Protein AF-A0A7S2URR4-F1 (afdb_monomer_lite)

Foldseek 3Di:
DPDDPPDDPVVVVVVVVVVCVVVVHQDPVQDDPPVNHDDPCSNVVPDDDPVVVVVVVVVVVVVVVVVVVVVVVVVVVVVVVVVVVVVVVCVVPVPPDDVVVVVVVVVVVVVVVVVVVVVVVVVVVVVVVVVVPPDPDPPDPVVVVVVVVVVVVVVVVVD

Organism: NCBI:txid420275

Secondary structure (DSSP, 8-state):
--------HHHHHHHHHHHHHHHT-S-TT----TTSS--HHHHTTPPPPHHHHHHHHHHHHHHHHHHHHHHHHHHHHHHHHHHHHHHHHHHH-TT---HHHHHHHHHHHHHHHHHHHHHHHHHHHHHHHHHTTS----SSHHHHHHHHHHHHHHHHTT-

pLDDT: mean 71.79, std 13.61, range [37.19, 92.44]

Sequence (159 aa):
LTDAIQMGETDDQTSIQGLIDKLGGPPPQITVGSRGYALYTDIFEVPMSTHRAENQLDYEIRMQRAAAGRAMAQERKKNLEKEQRDWEETMRNPMRENPEIAERREKFNRRIAADMEVEQKRRKERAKDLLGKLPDMPTNTQDAIDRAVKSARADMKRL

Radius of gyration: 46.89 Å; chains: 1; bounding box: 83×49×125 Å

Structure (mmCIF, N/CA/C/O backbone):
data_AF-A0A7S2URR4-F1
#
_entry.id   AF-A0A7S2URR4-F1
#
loop_
_atom_site.group_PDB
_atom_site.id
_atom_site.type_symbol
_atom_site.label_atom_id
_atom_site.label_alt_id
_atom_site.label_comp_id
_atom_site.label_asym_id
_atom_site.label_entity_id
_atom_site.label_seq_id
_atom_site.pdbx_PDB_ins_code
_atom_site.Cartn_x
_atom_site.Cartn_y
_atom_site.Cartn_z
_atom_site.occupancy
_atom_site.B_iso_or_equiv
_atom_site.auth_seq_id
_atom_site.auth_comp_id
_atom_site.auth_asym_id
_atom_site.auth_atom_id
_atom_site.pdbx_PDB_model_num
ATOM 1 N N . LEU A 1 1 ? -31.831 -34.693 38.398 1.00 38.66 1 LEU A N 1
ATOM 2 C CA . LEU A 1 1 ? -31.856 -34.557 36.928 1.00 38.66 1 LEU A CA 1
ATOM 3 C C . LEU A 1 1 ? -33.015 -33.632 36.604 1.00 38.66 1 LEU A C 1
ATOM 5 O O . LEU A 1 1 ? -34.148 -34.078 36.539 1.00 38.66 1 LEU A O 1
ATOM 9 N N . THR A 1 2 ? -32.745 -32.333 36.603 1.00 37.19 2 THR A N 1
ATOM 10 C CA . THR A 1 2 ? -33.682 -31.294 36.164 1.00 37.19 2 THR A CA 1
ATOM 11 C C . THR A 1 2 ? -33.200 -30.877 34.790 1.00 37.19 2 THR A C 1
ATOM 13 O O . THR A 1 2 ? -32.130 -30.279 34.677 1.00 37.19 2 THR A O 1
ATOM 16 N N . ASP A 1 3 ? -33.937 -31.301 33.771 1.00 37.56 3 ASP A N 1
ATOM 17 C CA . ASP A 1 3 ? -33.602 -31.083 32.371 1.00 37.56 3 ASP A CA 1
ATOM 18 C C . ASP A 1 3 ? -33.572 -29.582 32.074 1.00 37.56 3 ASP A C 1
ATOM 20 O O . ASP A 1 3 ? -34.561 -28.866 32.241 1.00 37.56 3 ASP A O 1
ATOM 24 N N . ALA A 1 4 ? -32.402 -29.095 31.664 1.00 38.75 4 ALA A N 1
ATOM 25 C CA . ALA A 1 4 ? -32.254 -27.761 31.114 1.00 38.75 4 ALA A CA 1
ATOM 26 C C . ALA A 1 4 ? -32.886 -27.764 29.717 1.00 38.75 4 ALA A C 1
ATOM 28 O O . ALA A 1 4 ? -32.316 -28.299 28.767 1.00 38.75 4 ALA A O 1
ATOM 29 N N . ILE A 1 5 ? -34.088 -27.200 29.605 1.00 45.50 5 ILE A N 1
ATOM 30 C CA . ILE A 1 5 ? -34.748 -26.973 28.320 1.00 45.50 5 ILE A CA 1
ATOM 31 C C . ILE A 1 5 ? -33.993 -25.835 27.630 1.00 45.50 5 ILE A C 1
ATOM 33 O O . ILE A 1 5 ? -34.105 -24.671 28.013 1.00 45.50 5 ILE A O 1
ATOM 37 N N . GLN A 1 6 ? -33.179 -26.185 26.637 1.00 46.00 6 GLN A N 1
ATOM 38 C CA . GLN A 1 6 ? -32.533 -25.228 25.748 1.00 46.00 6 GLN A CA 1
ATOM 39 C C . GLN A 1 6 ? -33.600 -24.665 24.799 1.00 46.00 6 GLN A C 1
ATOM 41 O O . GLN A 1 6 ? -33.882 -25.247 23.755 1.00 46.00 6 GLN A O 1
ATOM 46 N N . MET A 1 7 ? -34.237 -23.565 25.203 1.00 44.09 7 MET A N 1
ATOM 47 C CA . MET A 1 7 ? -35.133 -22.789 24.341 1.00 44.09 7 MET A CA 1
ATOM 48 C C . MET A 1 7 ? -34.292 -22.181 23.208 1.00 44.09 7 MET A C 1
ATOM 50 O O . MET A 1 7 ? -33.262 -21.555 23.463 1.00 44.09 7 MET A O 1
ATOM 54 N N . GLY A 1 8 ? -34.674 -22.438 21.955 1.00 41.16 8 GLY A N 1
ATOM 55 C CA . GLY A 1 8 ? -33.987 -21.897 20.782 1.00 41.16 8 GLY A CA 1
ATOM 56 C C . GLY A 1 8 ? -34.263 -20.401 20.632 1.00 41.16 8 GLY A C 1
ATOM 57 O O . GLY A 1 8 ? -35.394 -19.966 20.829 1.00 41.16 8 GLY A O 1
ATOM 58 N N . GLU A 1 9 ? -33.247 -19.622 20.242 1.00 53.34 9 GLU A N 1
ATOM 59 C CA . GLU A 1 9 ? -33.284 -18.149 20.084 1.00 53.34 9 GLU A CA 1
ATOM 60 C C . GLU A 1 9 ? -34.470 -17.610 19.250 1.00 53.34 9 GLU A C 1
ATOM 62 O O . GLU A 1 9 ? -34.795 -16.426 19.314 1.00 53.34 9 GLU A O 1
ATOM 67 N N . THR A 1 10 ? -35.135 -18.459 18.465 1.00 53.69 10 THR A N 1
ATOM 68 C CA . THR A 1 10 ? -36.281 -18.109 17.617 1.00 53.69 10 THR A CA 1
ATOM 69 C C . THR A 1 10 ? -37.611 -17.994 18.368 1.00 53.69 10 THR A C 1
ATOM 71 O O . THR A 1 10 ? -38.475 -17.222 17.946 1.00 53.69 10 THR A O 1
ATOM 74 N N . ASP A 1 11 ? -37.792 -18.708 19.484 1.00 49.59 11 ASP A N 1
ATOM 75 C CA . ASP A 1 11 ? -39.055 -18.684 20.242 1.00 49.59 11 ASP A CA 1
ATOM 76 C C . ASP A 1 11 ? -39.164 -17.431 21.132 1.00 49.59 11 ASP A C 1
ATOM 78 O O . ASP A 1 11 ? -40.255 -16.893 21.354 1.00 49.59 11 ASP A O 1
ATOM 82 N N . ASP A 1 12 ? -38.026 -16.876 21.553 1.00 55.94 12 ASP A N 1
ATOM 83 C CA . ASP A 1 12 ? -37.976 -15.645 22.343 1.00 55.94 12 ASP A CA 1
ATOM 84 C C . ASP A 1 12 ? -38.403 -14.418 21.522 1.00 55.94 12 ASP A C 1
ATOM 86 O O . ASP A 1 12 ? -39.159 -13.583 22.013 1.00 55.94 12 ASP A O 1
ATOM 90 N N . GLN A 1 13 ? -38.019 -14.313 20.244 1.00 53.44 13 GLN A N 1
ATOM 91 C CA . GLN A 1 13 ? -38.408 -13.158 19.419 1.00 53.44 13 GLN A CA 1
ATOM 92 C C . GLN A 1 13 ? -39.920 -13.072 19.186 1.00 53.44 13 GLN A C 1
ATOM 94 O O . GLN A 1 13 ? -40.490 -11.983 19.248 1.00 53.44 13 GLN A O 1
ATOM 99 N N . THR A 1 14 ? -40.585 -14.203 18.944 1.00 57.59 14 THR A N 1
ATOM 100 C CA . THR A 1 14 ? -42.034 -14.218 18.685 1.00 57.59 14 THR A CA 1
ATOM 101 C C . THR A 1 14 ? -42.844 -13.918 19.947 1.00 57.59 14 THR A C 1
ATOM 103 O O . THR A 1 14 ? -43.832 -13.181 19.889 1.00 57.59 14 THR A O 1
ATOM 106 N N . SER A 1 15 ? -42.398 -14.417 21.104 1.00 58.66 15 SER A N 1
ATOM 107 C CA . SER A 1 15 ? -43.031 -14.129 22.395 1.00 58.66 15 SER A CA 1
ATOM 108 C C . SER A 1 15 ? -42.853 -12.666 22.822 1.00 58.66 15 SER A C 1
ATOM 110 O O . SER A 1 15 ? -43.802 -12.050 23.316 1.00 58.66 15 SER A O 1
ATOM 112 N N . ILE A 1 16 ? -41.684 -12.075 22.551 1.00 60.25 16 ILE A N 1
ATOM 113 C CA . ILE A 1 16 ? -41.402 -10.656 22.796 1.00 60.25 16 ILE A CA 1
ATOM 114 C C . ILE A 1 16 ? -42.242 -9.775 21.867 1.00 60.25 16 ILE A C 1
ATOM 116 O O . ILE A 1 16 ? -42.839 -8.805 22.331 1.00 60.25 16 ILE A O 1
ATOM 120 N N . GLN A 1 17 ? -42.376 -10.138 20.589 1.00 60.34 17 GLN A N 1
ATOM 121 C CA . GLN A 1 17 ? -43.226 -9.404 19.651 1.00 60.34 17 GLN A CA 1
ATOM 122 C C . GLN A 1 17 ? -44.699 -9.403 20.100 1.00 60.34 17 GLN A C 1
ATOM 124 O O . GLN A 1 17 ? -45.337 -8.354 20.139 1.00 60.34 17 GLN A O 1
ATOM 129 N N . GLY A 1 18 ? -45.216 -10.553 20.549 1.00 64.75 18 GLY A N 1
ATOM 130 C CA . GLY A 1 18 ? -46.577 -10.652 21.087 1.00 64.75 18 GLY A CA 1
ATOM 131 C C . GLY A 1 18 ? -46.796 -9.888 22.403 1.00 64.75 18 GLY A C 1
ATOM 132 O O . GLY A 1 18 ? -47.924 -9.501 22.714 1.00 64.75 18 GLY A O 1
ATOM 133 N N . LEU A 1 19 ? -45.737 -9.65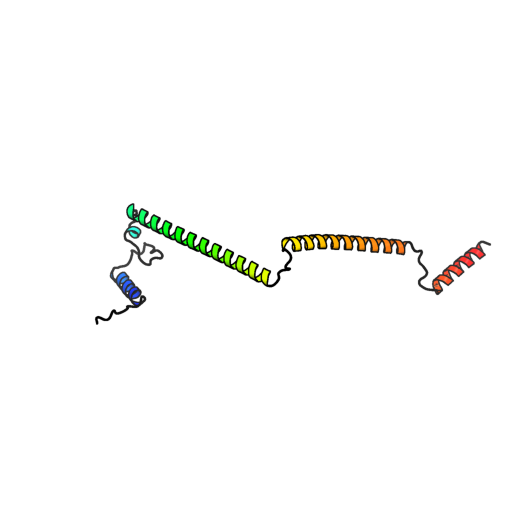1 23.185 1.00 59.94 19 LEU A N 1
ATOM 134 C CA . LEU A 1 19 ? -45.765 -8.790 24.373 1.00 59.94 19 LEU A CA 1
ATOM 135 C C . LEU A 1 19 ? -45.782 -7.303 24.001 1.00 59.94 19 LEU A C 1
ATOM 137 O O . LEU A 1 19 ? -46.512 -6.537 24.630 1.00 59.94 19 LEU A O 1
ATOM 141 N N . ILE A 1 20 ? -45.034 -6.906 22.969 1.00 60.03 20 ILE A N 1
ATOM 142 C CA . ILE A 1 20 ? -45.005 -5.535 22.441 1.00 60.03 20 ILE A CA 1
ATOM 143 C C . ILE A 1 20 ? -46.397 -5.121 21.942 1.00 60.03 20 ILE A C 1
ATOM 145 O O . ILE A 1 20 ? -46.867 -4.035 22.289 1.00 60.03 20 ILE A O 1
ATOM 149 N N . ASP A 1 21 ? -47.091 -6.008 21.226 1.00 60.94 21 ASP A N 1
ATOM 150 C CA . ASP A 1 21 ? -48.448 -5.751 20.725 1.00 60.94 21 ASP A CA 1
ATOM 151 C C . ASP A 1 21 ? -49.483 -5.635 21.860 1.00 60.94 21 ASP A C 1
ATOM 153 O O . ASP A 1 21 ? -50.397 -4.813 21.796 1.00 60.94 21 ASP A O 1
ATOM 157 N N . LYS A 1 22 ? -49.330 -6.414 22.942 1.00 64.50 22 LYS A N 1
ATOM 158 C CA . LYS A 1 22 ? -50.220 -6.363 24.120 1.00 64.50 22 LYS A CA 1
ATOM 159 C C . LYS A 1 22 ? -49.981 -5.149 25.017 1.00 64.50 22 LYS A C 1
ATOM 161 O O . LYS A 1 22 ? -50.919 -4.679 25.655 1.00 64.50 22 LYS A O 1
ATOM 166 N N . LEU A 1 23 ? -48.740 -4.670 25.097 1.00 65.19 23 LEU A N 1
ATOM 167 C CA . LEU A 1 23 ? -48.345 -3.514 25.911 1.00 65.19 23 LEU A CA 1
ATOM 168 C C . LEU A 1 23 ? -48.459 -2.181 25.156 1.00 65.19 23 LEU A C 1
ATOM 170 O O . LEU A 1 23 ? -48.242 -1.129 25.751 1.00 65.19 23 LEU A O 1
ATOM 174 N N . GLY A 1 24 ? -48.850 -2.217 23.878 1.00 60.66 24 GLY A N 1
ATOM 175 C CA . GLY A 1 24 ? -49.173 -1.028 23.093 1.00 60.66 24 GLY A CA 1
ATOM 176 C C . GLY A 1 24 ? -47.986 -0.366 22.398 1.00 60.66 24 GLY A C 1
ATOM 177 O O . GLY A 1 24 ? -48.130 0.782 21.993 1.00 60.66 24 GLY A O 1
ATOM 178 N N . GLY A 1 25 ? -46.862 -1.075 22.231 1.00 61.84 25 GLY A N 1
ATOM 179 C CA . GLY A 1 25 ? -45.702 -0.638 21.447 1.00 61.84 25 GLY A CA 1
ATOM 180 C C . GLY A 1 25 ? -45.116 0.740 21.803 1.00 61.84 25 GLY A C 1
ATOM 181 O O . GLY A 1 25 ? -45.601 1.459 22.675 1.00 61.84 25 GLY A O 1
ATOM 182 N N . PRO A 1 26 ? -44.016 1.146 21.154 1.00 60.12 26 PRO A N 1
ATOM 183 C CA . PRO A 1 26 ? -43.604 2.542 21.182 1.00 60.12 26 PRO A CA 1
ATOM 184 C C . PRO A 1 26 ? -44.633 3.403 20.417 1.00 60.12 26 PRO A C 1
ATOM 186 O O . PRO A 1 26 ? -45.156 2.955 19.394 1.00 60.12 26 PRO A O 1
ATOM 189 N N . PRO A 1 27 ? -44.923 4.638 20.874 1.00 63.97 27 PRO A N 1
ATOM 190 C CA . PRO A 1 27 ? -45.773 5.581 20.153 1.00 63.97 27 PRO A CA 1
ATOM 191 C C . PRO A 1 27 ? -45.404 5.671 18.660 1.00 63.97 27 PRO A C 1
ATOM 193 O O . PRO A 1 27 ? -44.215 5.707 18.338 1.00 63.97 27 PRO A O 1
ATOM 196 N N . PRO A 1 28 ? -46.382 5.782 17.738 1.00 64.50 28 PRO A N 1
ATOM 197 C CA . PRO A 1 28 ? -46.164 5.684 16.285 1.00 64.50 28 PRO A CA 1
ATOM 198 C C . PRO A 1 28 ? -45.241 6.762 15.686 1.00 64.50 28 PRO A C 1
ATOM 200 O O . PRO A 1 28 ? -44.910 6.710 14.507 1.00 64.50 28 PRO A O 1
ATOM 203 N N . GLN A 1 29 ? -44.831 7.748 16.483 1.00 66.00 29 GLN A N 1
ATOM 204 C CA . GLN A 1 29 ? -43.947 8.849 16.095 1.00 66.00 29 GLN A CA 1
ATOM 205 C C . GLN A 1 29 ? -42.466 8.558 16.393 1.00 66.00 29 GLN A C 1
ATOM 207 O O . GLN A 1 29 ? -41.611 9.377 16.069 1.00 66.00 29 GLN A O 1
ATOM 212 N N . ILE A 1 30 ? -42.149 7.413 17.007 1.00 63.16 30 ILE A N 1
ATOM 213 C CA . ILE A 1 30 ? -40.805 7.100 17.497 1.00 63.16 30 ILE A CA 1
ATOM 214 C C . ILE A 1 30 ? -40.167 6.064 16.585 1.00 63.16 30 ILE A C 1
ATOM 216 O O . ILE A 1 30 ? -40.558 4.898 16.551 1.00 63.16 30 ILE A O 1
ATOM 220 N N . THR A 1 31 ? -39.153 6.496 15.842 1.00 62.69 31 THR A N 1
ATOM 221 C CA . THR A 1 31 ? -38.333 5.608 15.022 1.00 62.69 31 THR A CA 1
ATOM 222 C C . THR A 1 31 ? -37.503 4.697 15.913 1.00 62.69 31 THR A C 1
ATOM 224 O O . THR A 1 31 ? -36.534 5.124 16.541 1.00 62.69 31 THR A O 1
ATOM 227 N N . VAL A 1 32 ? -37.878 3.422 15.950 1.00 62.31 32 VAL A N 1
ATOM 228 C CA . VAL A 1 32 ? -37.099 2.380 16.611 1.00 62.31 32 VAL A CA 1
ATOM 229 C C . VAL A 1 32 ? -35.813 2.159 15.811 1.00 62.31 32 VAL A C 1
ATOM 231 O O . VAL A 1 32 ? -35.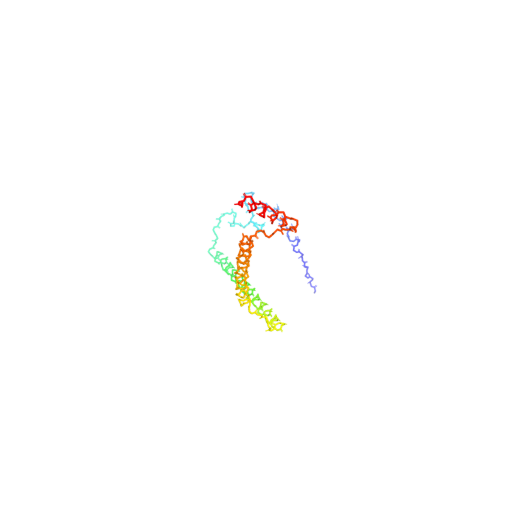857 1.862 14.618 1.00 62.31 32 VAL A O 1
ATOM 234 N N . GLY A 1 33 ? -34.658 2.344 16.454 1.00 65.62 33 GLY A N 1
ATOM 235 C CA . GLY A 1 33 ? -33.355 2.094 15.832 1.00 65.62 33 GLY A CA 1
ATOM 236 C C . GLY A 1 33 ? -33.112 0.608 15.536 1.00 65.62 33 GLY A C 1
ATOM 237 O O . GLY A 1 33 ? -33.949 -0.252 15.804 1.00 65.62 33 GLY A O 1
ATOM 238 N N . SER A 1 34 ? -31.909 0.269 15.064 1.00 65.88 34 SER A N 1
ATOM 239 C CA . SER A 1 34 ? -31.505 -1.104 14.687 1.00 65.88 34 SER A CA 1
ATOM 240 C C . SER A 1 34 ? -31.620 -2.167 15.793 1.00 65.88 34 SER A C 1
ATOM 242 O O . SER A 1 34 ? -31.435 -3.350 15.527 1.00 65.88 34 SER A O 1
ATOM 244 N N . ARG A 1 35 ? -31.917 -1.759 17.032 1.00 65.19 35 ARG A N 1
ATOM 245 C CA . ARG A 1 35 ? -32.097 -2.626 18.203 1.00 65.19 35 ARG A CA 1
ATOM 246 C C . ARG A 1 35 ? -33.482 -3.281 18.278 1.00 65.19 35 ARG A C 1
ATOM 248 O O . ARG A 1 35 ? -33.637 -4.228 19.035 1.00 65.19 35 ARG A O 1
ATOM 255 N N . GLY A 1 36 ? -34.481 -2.794 17.534 1.00 63.94 36 GLY A N 1
ATOM 256 C CA . GLY A 1 36 ? -35.835 -3.375 17.514 1.00 63.94 36 GLY A CA 1
ATOM 257 C C . GLY A 1 36 ? -36.726 -3.025 18.718 1.00 63.94 36 GLY A C 1
ATOM 258 O O . GLY A 1 36 ? -37.901 -3.372 18.722 1.00 63.94 36 GLY A O 1
ATOM 259 N N . TYR A 1 37 ? -36.212 -2.281 19.701 1.00 62.62 37 TYR A N 1
ATOM 260 C CA . TYR A 1 37 ? -36.981 -1.691 20.802 1.00 62.62 37 TYR A CA 1
ATOM 261 C C . TYR A 1 37 ? -36.481 -0.271 21.104 1.00 62.62 37 TYR A C 1
ATOM 263 O O . TYR A 1 37 ? -35.302 0.034 20.908 1.00 62.62 37 TYR A O 1
ATOM 271 N N . ALA A 1 38 ? -37.382 0.604 21.561 1.00 59.38 38 ALA A N 1
ATOM 272 C CA . ALA A 1 38 ? -37.055 1.969 21.976 1.00 59.38 38 ALA A CA 1
ATOM 273 C C . ALA A 1 38 ? -36.885 2.024 23.500 1.00 59.38 38 ALA A C 1
ATOM 275 O O . ALA A 1 38 ? -37.730 1.517 24.240 1.00 59.38 38 ALA A O 1
ATOM 276 N N . LEU A 1 39 ? -35.796 2.625 23.985 1.00 63.66 39 LEU A N 1
ATOM 277 C CA . LEU A 1 39 ? -35.623 2.859 25.418 1.00 63.66 39 LEU A CA 1
ATOM 278 C C . LEU A 1 39 ? -36.436 4.084 25.846 1.00 63.66 39 LEU A C 1
ATOM 280 O O . LEU A 1 39 ? -36.613 5.023 25.079 1.00 63.66 39 LEU A O 1
ATOM 284 N N . TYR A 1 40 ? -36.862 4.124 27.111 1.00 60.84 40 TYR A N 1
ATOM 285 C CA . TYR A 1 40 ? -37.569 5.276 27.691 1.00 60.84 40 TYR A CA 1
ATOM 286 C C . TYR A 1 40 ? -36.813 6.605 27.488 1.00 60.84 40 TYR A C 1
ATOM 288 O O . TYR A 1 40 ? -37.416 7.651 27.281 1.00 60.84 40 TYR A O 1
ATOM 296 N N . THR A 1 41 ? -35.480 6.563 27.485 1.00 62.66 41 THR A N 1
ATOM 297 C CA . THR A 1 41 ? -34.622 7.723 27.201 1.00 62.66 41 THR A CA 1
ATOM 298 C C . THR A 1 41 ? -34.722 8.207 25.759 1.00 62.66 41 THR A C 1
ATOM 300 O O . THR A 1 41 ? -34.668 9.408 25.529 1.00 62.66 41 THR A O 1
ATOM 303 N N . ASP A 1 42 ? -34.899 7.286 24.811 1.00 59.50 42 ASP A N 1
ATOM 304 C CA . ASP A 1 42 ? -35.020 7.584 23.380 1.00 59.50 42 ASP A CA 1
ATOM 305 C C . ASP A 1 42 ? -36.416 8.141 23.060 1.00 59.50 42 ASP A C 1
A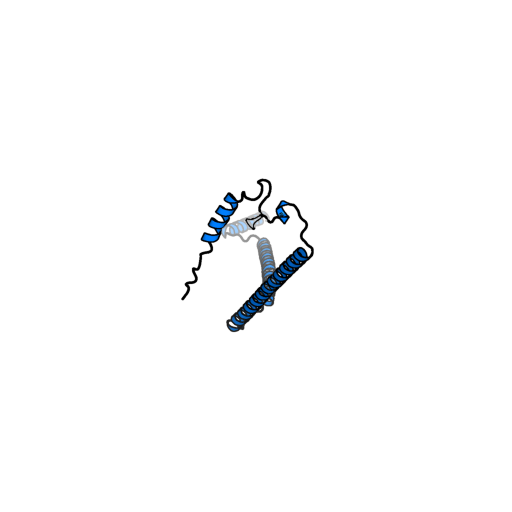TOM 307 O O . ASP A 1 42 ? -36.585 8.914 22.126 1.00 59.50 42 ASP A O 1
ATOM 311 N N . ILE A 1 43 ? -37.414 7.758 23.866 1.00 58.97 43 ILE A N 1
ATOM 312 C CA . ILE A 1 43 ? -38.809 8.191 23.738 1.00 58.97 43 ILE A CA 1
ATOM 313 C C . ILE A 1 43 ? -39.015 9.624 24.242 1.00 58.97 43 ILE A C 1
ATOM 315 O O . ILE A 1 43 ? -39.817 10.366 23.682 1.00 58.97 43 ILE A O 1
ATOM 319 N N . PHE A 1 44 ? -38.307 10.006 25.304 1.00 59.88 44 PHE A N 1
ATOM 320 C CA . PHE A 1 44 ? -38.508 11.281 25.999 1.00 59.88 44 PHE A CA 1
ATOM 321 C C . PHE A 1 44 ? -37.318 12.244 25.880 1.00 59.88 44 PHE A C 1
ATOM 323 O O . PHE A 1 44 ? -37.248 13.199 26.650 1.00 59.88 44 PHE A O 1
ATOM 330 N N . GLU A 1 45 ? -36.375 11.983 24.965 1.00 58.69 45 GLU A N 1
ATOM 331 C CA . GLU A 1 45 ? -35.137 12.767 24.778 1.00 58.69 45 GLU A CA 1
ATOM 332 C C . GLU A 1 45 ? -34.416 13.080 26.102 1.00 58.69 45 GLU A C 1
ATOM 334 O O . GLU A 1 45 ? -33.851 14.156 26.309 1.00 58.69 45 GLU A O 1
ATOM 339 N N . VAL A 1 46 ? -34.446 12.135 27.046 1.00 62.12 46 VAL A N 1
ATOM 340 C CA . VAL A 1 46 ? -33.816 12.340 28.351 1.00 62.12 46 VAL A CA 1
ATOM 341 C C . VAL A 1 46 ? -32.305 12.233 28.149 1.00 62.12 46 VAL A C 1
ATOM 343 O O . VAL A 1 46 ? -31.839 11.182 27.693 1.00 62.12 46 VAL A O 1
ATOM 346 N N . PRO A 1 47 ? -31.517 13.272 28.489 1.00 60.53 47 PRO A N 1
ATOM 347 C CA . PRO A 1 47 ? -30.074 13.230 28.312 1.00 60.53 47 PRO A CA 1
ATOM 348 C C . PRO A 1 47 ? -29.497 12.041 29.079 1.00 60.53 47 PRO A C 1
ATOM 350 O O . PRO A 1 47 ? -29.862 11.782 30.230 1.00 60.53 47 PRO A O 1
ATOM 353 N N . MET A 1 48 ? -28.603 11.292 28.427 1.00 66.31 48 MET A N 1
ATOM 354 C CA . MET A 1 48 ? -27.933 10.167 29.072 1.00 66.31 48 MET A CA 1
ATOM 355 C C . MET A 1 48 ? -27.242 10.639 30.352 1.00 66.31 48 MET A C 1
ATOM 357 O O . MET A 1 48 ? -26.582 11.679 30.365 1.00 66.31 48 MET A O 1
ATOM 361 N N . SER A 1 49 ? -27.373 9.862 31.430 1.00 75.88 49 SER A N 1
ATOM 362 C CA . SER A 1 49 ? -26.614 10.137 32.647 1.00 75.88 49 SER A CA 1
ATOM 363 C C . SER A 1 49 ? -25.117 10.084 32.344 1.00 75.88 49 SER A C 1
ATOM 365 O O . SER A 1 49 ? -24.668 9.272 31.529 1.00 75.88 49 SER A O 1
ATOM 367 N N . THR A 1 50 ? -24.337 10.928 33.021 1.00 73.62 50 THR A N 1
ATOM 368 C CA . THR A 1 50 ? -22.878 11.017 32.842 1.00 73.62 50 THR A CA 1
ATOM 369 C C . THR A 1 50 ? -22.214 9.644 32.932 1.00 73.62 50 THR A C 1
A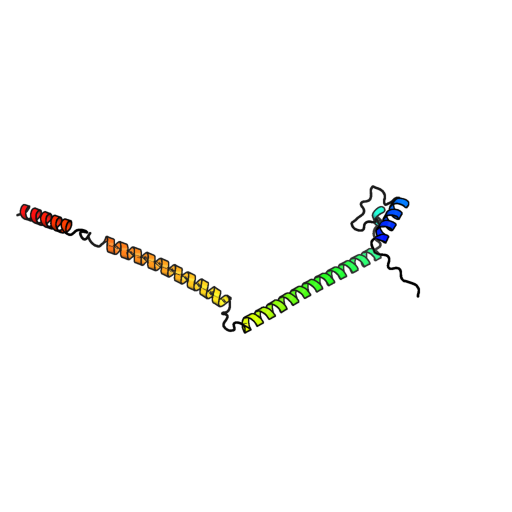TOM 371 O O . THR A 1 50 ? -21.451 9.266 32.051 1.00 73.62 50 THR A O 1
ATOM 374 N N . HIS A 1 51 ? -22.623 8.836 33.910 1.00 73.88 51 HIS A N 1
ATOM 375 C CA . HIS A 1 51 ? -22.102 7.486 34.101 1.00 73.88 51 HIS A CA 1
ATOM 376 C C . HIS A 1 51 ? -22.423 6.525 32.940 1.00 73.88 51 HIS A C 1
ATOM 378 O O . HIS A 1 51 ? -21.614 5.672 32.581 1.00 73.88 51 HIS A O 1
ATOM 384 N N . ARG A 1 52 ? -23.604 6.639 32.315 1.00 70.12 52 ARG A N 1
ATOM 385 C CA . ARG A 1 52 ? -23.948 5.813 31.145 1.00 70.12 52 ARG A CA 1
ATOM 386 C C . ARG A 1 52 ? -23.147 6.247 29.913 1.00 70.12 52 ARG A C 1
ATOM 388 O O . ARG A 1 52 ? -22.706 5.381 29.161 1.00 70.12 52 ARG A O 1
ATOM 395 N N . ALA A 1 53 ? -22.932 7.550 29.737 1.00 71.88 53 ALA A N 1
ATOM 396 C CA . ALA A 1 53 ? -22.108 8.085 28.655 1.00 71.88 53 ALA A CA 1
ATOM 397 C C . ALA A 1 53 ? -20.638 7.643 28.782 1.00 71.88 53 ALA A C 1
ATOM 399 O O . ALA A 1 53 ? -20.053 7.196 27.798 1.00 71.88 53 ALA A O 1
ATOM 400 N N . GLU A 1 54 ? -20.075 7.676 29.994 1.00 74.62 54 GLU A N 1
ATOM 401 C CA . GLU A 1 54 ? -18.730 7.155 30.289 1.00 74.62 54 GLU A CA 1
ATOM 402 C C . GLU A 1 54 ? -18.611 5.665 29.948 1.00 74.62 54 GLU A C 1
ATOM 404 O O . GLU A 1 54 ? -17.699 5.262 29.230 1.00 74.62 54 GLU A O 1
ATOM 409 N N . ASN A 1 55 ? -19.578 4.851 30.382 1.00 76.06 55 ASN A N 1
ATOM 410 C CA . ASN A 1 55 ? -19.579 3.415 30.098 1.00 76.06 55 ASN A CA 1
ATOM 411 C C . ASN A 1 55 ? -19.663 3.106 28.592 1.00 76.06 55 ASN A C 1
ATOM 413 O O . ASN A 1 55 ? -19.032 2.158 28.117 1.00 76.06 55 ASN A O 1
ATOM 417 N N . GLN A 1 56 ? -20.434 3.888 27.829 1.00 79.00 56 GLN A N 1
ATOM 418 C CA . GLN A 1 56 ? -20.517 3.721 26.378 1.00 79.00 56 GLN A CA 1
ATOM 419 C C . GLN A 1 56 ? -19.204 4.119 25.691 1.00 79.00 56 GLN A C 1
ATOM 421 O O . GLN A 1 56 ? -18.718 3.378 24.836 1.00 79.00 56 GLN A O 1
ATOM 426 N N . LEU A 1 57 ? -18.598 5.233 26.104 1.00 77.81 57 LEU A N 1
ATOM 427 C CA . LEU A 1 57 ? -17.306 5.684 25.589 1.00 77.81 57 LEU A CA 1
ATOM 428 C C . LEU A 1 57 ? -16.200 4.653 25.869 1.00 77.81 57 LEU A C 1
ATOM 430 O O . LEU A 1 57 ? -15.431 4.303 24.974 1.00 77.81 57 LEU A O 1
ATOM 434 N N . ASP A 1 58 ? -16.164 4.085 27.074 1.00 84.56 58 ASP A N 1
ATOM 435 C CA . ASP A 1 58 ? -15.226 3.020 27.438 1.00 84.56 58 ASP A CA 1
ATOM 436 C C . ASP A 1 58 ? -15.410 1.762 26.584 1.00 84.56 58 ASP A C 1
ATOM 438 O O . ASP A 1 58 ? -14.430 1.137 26.156 1.00 84.56 58 ASP A O 1
ATOM 442 N N . TYR A 1 59 ? -16.660 1.380 26.315 1.00 83.38 59 TYR A N 1
ATOM 443 C CA . TYR A 1 59 ? -16.966 0.257 25.436 1.00 83.38 59 TYR A CA 1
ATOM 444 C C . TYR A 1 59 ? -16.476 0.514 24.005 1.00 83.38 59 TYR A C 1
ATOM 446 O O . TYR A 1 59 ? -15.804 -0.339 23.417 1.00 83.38 59 TYR A O 1
ATOM 454 N N . GLU A 1 60 ? -16.741 1.702 23.462 1.00 80.38 60 GLU A N 1
ATOM 455 C CA . GLU A 1 60 ? -16.296 2.104 22.126 1.00 80.38 60 GLU A CA 1
ATOM 456 C C . GLU A 1 60 ? -14.764 2.102 22.019 1.00 80.38 60 GLU A C 1
ATOM 458 O O . GLU A 1 60 ? -14.211 1.531 21.073 1.00 80.38 60 GLU A O 1
ATOM 463 N N . ILE A 1 61 ? -14.059 2.623 23.028 1.00 86.75 61 ILE A N 1
ATOM 464 C CA . ILE A 1 61 ? -12.591 2.596 23.094 1.00 86.75 61 ILE A CA 1
ATOM 465 C C . ILE A 1 61 ? -12.067 1.155 23.100 1.00 86.75 61 ILE A C 1
ATOM 467 O O . ILE A 1 61 ? -11.114 0.835 22.380 1.00 86.75 61 ILE A O 1
ATOM 471 N N . ARG A 1 62 ? -12.670 0.253 23.886 1.00 88.06 62 ARG A N 1
ATOM 472 C CA . ARG A 1 62 ? -12.272 -1.168 23.910 1.00 88.06 62 ARG A CA 1
ATOM 473 C C . ARG A 1 62 ? -12.469 -1.824 22.546 1.00 88.06 62 ARG A C 1
ATOM 475 O O . ARG A 1 62 ? -11.575 -2.537 22.084 1.00 88.06 62 ARG A O 1
ATOM 482 N N . MET A 1 63 ? -13.592 -1.555 21.885 1.00 88.62 63 MET A N 1
ATOM 483 C CA . MET A 1 63 ? -13.885 -2.095 20.556 1.00 88.62 63 MET A CA 1
ATOM 484 C C . MET A 1 63 ? -12.909 -1.579 19.495 1.00 88.62 63 MET A C 1
ATOM 486 O O . MET A 1 63 ? -12.406 -2.374 18.698 1.00 88.62 63 MET A O 1
ATOM 490 N N . GLN A 1 64 ? -12.568 -0.287 19.523 1.00 85.81 64 GLN A N 1
ATOM 491 C CA . GLN A 1 64 ? -11.567 0.298 18.627 1.00 85.81 64 GLN A CA 1
ATOM 492 C C . GLN A 1 64 ? -10.176 -0.307 18.848 1.00 85.81 64 GLN A C 1
ATOM 494 O O . GLN A 1 64 ? -9.515 -0.701 17.886 1.00 85.81 64 GLN A O 1
ATOM 499 N N . ARG A 1 65 ? -9.744 -0.467 20.107 1.00 87.06 65 ARG A N 1
ATOM 500 C CA . ARG A 1 65 ? -8.464 -1.119 20.438 1.00 87.06 65 ARG A CA 1
ATOM 501 C C . ARG A 1 65 ? -8.422 -2.569 19.961 1.00 87.06 65 ARG A C 1
ATOM 503 O O . ARG A 1 65 ? -7.424 -2.991 19.380 1.00 87.06 65 ARG A O 1
ATOM 510 N N . ALA A 1 66 ? -9.504 -3.323 20.155 1.00 88.94 66 ALA A N 1
ATOM 511 C CA . ALA A 1 66 ? -9.607 -4.695 19.666 1.00 88.94 66 ALA A CA 1
ATOM 512 C C . ALA A 1 66 ? -9.558 -4.763 18.129 1.00 88.94 66 ALA A C 1
ATOM 514 O O . ALA A 1 66 ? -8.889 -5.633 17.570 1.00 88.94 66 ALA A O 1
ATOM 515 N N . ALA A 1 67 ? -10.224 -3.837 17.432 1.00 88.50 67 ALA A N 1
ATOM 516 C CA . ALA A 1 67 ? -10.173 -3.744 15.975 1.00 88.50 67 ALA A CA 1
ATOM 517 C C . ALA A 1 67 ? -8.760 -3.416 15.465 1.00 88.50 67 ALA A C 1
ATOM 519 O O . ALA A 1 67 ? -8.268 -4.105 14.571 1.00 88.50 67 ALA A O 1
ATOM 520 N N . ALA A 1 68 ? -8.075 -2.448 16.079 1.00 85.56 68 ALA A N 1
ATOM 521 C CA . ALA A 1 68 ? -6.688 -2.111 15.756 1.00 85.56 68 ALA A CA 1
ATOM 522 C C . ALA A 1 68 ? -5.735 -3.292 16.014 1.00 85.56 68 ALA A C 1
ATOM 524 O O . ALA A 1 68 ? -4.888 -3.604 15.180 1.00 85.56 68 ALA A O 1
ATOM 525 N N . GLY A 1 69 ? -5.914 -4.007 17.130 1.00 88.69 69 GLY A N 1
ATOM 526 C CA . GLY A 1 69 ? -5.164 -5.228 17.436 1.00 88.69 69 GLY A CA 1
ATOM 527 C C . GLY A 1 69 ? -5.345 -6.318 16.376 1.00 88.69 69 GLY A C 1
ATOM 528 O O . GLY A 1 69 ? -4.365 -6.915 15.930 1.00 88.69 69 GLY A O 1
ATOM 529 N N . ARG A 1 70 ? -6.583 -6.537 15.913 1.00 89.44 70 ARG A N 1
ATOM 530 C CA . ARG A 1 70 ? -6.877 -7.476 14.817 1.00 89.44 70 ARG A CA 1
ATOM 531 C C . ARG A 1 70 ? -6.233 -7.046 13.499 1.00 89.44 70 ARG A C 1
ATOM 533 O O . ARG A 1 70 ? -5.673 -7.897 12.813 1.00 89.44 70 ARG A O 1
ATOM 540 N N . ALA A 1 71 ? -6.267 -5.756 13.166 1.00 87.38 71 ALA A N 1
ATOM 541 C CA . ALA A 1 71 ? -5.623 -5.229 11.964 1.00 87.38 71 ALA A CA 1
ATOM 542 C C . ALA A 1 71 ? -4.100 -5.447 12.000 1.00 87.38 71 ALA A C 1
ATOM 544 O O . ALA A 1 71 ? -3.540 -6.033 11.076 1.00 87.38 71 ALA A O 1
ATOM 545 N N . MET A 1 72 ? -3.447 -5.103 13.114 1.00 88.81 72 MET A N 1
ATOM 546 C CA . MET A 1 72 ? -2.008 -5.331 13.291 1.00 88.81 72 MET A CA 1
ATOM 547 C C . MET A 1 72 ? -1.635 -6.818 13.229 1.00 88.81 72 MET A C 1
ATOM 549 O O . MET A 1 72 ? -0.614 -7.180 12.648 1.00 88.81 72 MET A O 1
ATOM 553 N N . ALA A 1 73 ? -2.453 -7.706 13.802 1.00 89.81 73 ALA A N 1
ATOM 554 C CA . ALA A 1 73 ? -2.224 -9.148 13.716 1.00 89.81 73 ALA A CA 1
ATOM 555 C C . ALA A 1 73 ? -2.341 -9.667 12.272 1.00 89.81 73 ALA A C 1
ATOM 557 O O . ALA A 1 73 ? -1.536 -10.498 11.852 1.00 89.81 73 ALA A O 1
ATOM 558 N N . GLN A 1 74 ? -3.301 -9.155 11.494 1.00 90.75 74 GLN A N 1
ATOM 559 C CA . GLN A 1 74 ? -3.430 -9.488 10.075 1.00 90.75 74 GLN A CA 1
ATOM 560 C C . GLN A 1 74 ? -2.237 -8.993 9.255 1.00 90.75 74 GLN A C 1
ATOM 562 O O . GLN A 1 74 ? -1.747 -9.733 8.407 1.00 90.75 74 GLN A O 1
ATOM 567 N N . GLU A 1 75 ? -1.741 -7.783 9.511 1.00 84.38 75 GLU A N 1
ATOM 568 C CA . GLU A 1 75 ? -0.538 -7.269 8.847 1.00 84.38 75 GLU A CA 1
ATOM 569 C C . GLU A 1 75 ? 0.697 -8.103 9.185 1.00 84.38 75 GLU A C 1
ATOM 571 O O . GLU A 1 75 ? 1.426 -8.513 8.283 1.00 84.38 75 GLU A O 1
ATOM 576 N N . ARG A 1 76 ? 0.894 -8.449 10.464 1.00 88.12 76 ARG A N 1
ATOM 577 C CA . ARG A 1 76 ? 1.980 -9.352 10.876 1.00 88.12 76 ARG A CA 1
ATOM 578 C C . ARG A 1 76 ? 1.880 -10.705 10.183 1.00 88.12 76 ARG A C 1
ATOM 580 O O . ARG A 1 76 ? 2.888 -11.204 9.695 1.00 88.12 76 ARG A O 1
ATOM 587 N N . LYS A 1 77 ? 0.676 -11.276 10.096 1.00 92.00 77 LYS A N 1
ATOM 588 C CA . LYS A 1 77 ? 0.450 -12.546 9.400 1.00 92.00 77 LYS A CA 1
ATOM 589 C C . LYS A 1 77 ? 0.793 -12.440 7.913 1.00 92.00 77 LYS A C 1
ATOM 591 O O . LYS A 1 77 ? 1.500 -13.297 7.403 1.00 92.00 77 LYS A O 1
ATOM 596 N N . LYS A 1 78 ? 0.354 -11.375 7.234 1.00 92.44 78 LYS A N 1
ATOM 597 C CA . LYS A 1 78 ? 0.689 -11.128 5.822 1.00 92.44 78 LYS A CA 1
ATOM 598 C C . LYS A 1 78 ? 2.193 -10.978 5.607 1.00 92.44 78 LYS A C 1
ATOM 600 O O . LYS A 1 78 ? 2.711 -11.509 4.632 1.00 92.44 78 LYS A O 1
ATOM 605 N N . ASN A 1 79 ? 2.885 -10.285 6.509 1.00 90.69 79 ASN A N 1
ATOM 606 C CA . ASN A 1 79 ? 4.334 -10.117 6.423 1.00 90.69 79 ASN A CA 1
ATOM 607 C C . ASN A 1 79 ? 5.065 -11.451 6.605 1.00 90.69 79 ASN A C 1
ATOM 609 O O . ASN A 1 79 ? 5.940 -11.757 5.806 1.00 90.69 79 ASN A O 1
ATOM 613 N N . LEU A 1 80 ? 4.653 -12.269 7.580 1.00 90.00 80 LEU A N 1
ATOM 614 C CA . LEU A 1 80 ? 5.207 -13.610 7.792 1.00 90.00 80 LEU A CA 1
ATOM 615 C C . LEU A 1 80 ? 4.932 -14.544 6.606 1.00 90.00 80 LEU A C 1
ATOM 617 O O . LEU A 1 80 ? 5.834 -15.236 6.152 1.00 90.00 80 LEU A O 1
ATOM 621 N N . GLU A 1 81 ? 3.709 -14.542 6.066 1.00 90.12 81 GLU A N 1
ATOM 622 C CA . GLU A 1 81 ? 3.364 -15.332 4.876 1.00 90.12 81 GLU A CA 1
ATOM 623 C C . GLU A 1 81 ? 4.174 -14.891 3.649 1.00 90.12 81 GLU A C 1
ATOM 625 O O . GLU A 1 81 ? 4.578 -15.727 2.841 1.00 90.12 81 GLU A O 1
ATOM 630 N N . LYS A 1 82 ? 4.420 -13.584 3.500 1.00 90.94 82 LYS A N 1
ATOM 631 C CA . LYS A 1 82 ? 5.255 -13.048 2.423 1.00 90.94 82 LYS A CA 1
ATOM 632 C C . LYS A 1 82 ? 6.711 -13.476 2.590 1.00 90.94 82 LYS A C 1
ATOM 634 O O . LYS A 1 82 ? 7.284 -13.990 1.642 1.00 90.94 82 LYS A O 1
ATOM 639 N N . GLU A 1 83 ? 7.279 -13.314 3.780 1.00 84.69 83 GLU A N 1
ATOM 640 C CA . GLU A 1 83 ? 8.658 -13.709 4.075 1.00 84.69 83 GLU A CA 1
ATOM 641 C C . GLU A 1 83 ? 8.865 -15.215 3.878 1.00 84.69 83 GLU A C 1
ATOM 643 O O . GLU A 1 83 ? 9.851 -15.633 3.274 1.00 84.69 83 GLU A O 1
ATOM 648 N N . GLN A 1 84 ? 7.898 -16.033 4.302 1.00 90.19 84 GLN A N 1
ATOM 649 C CA . GLN A 1 84 ? 7.932 -17.471 4.070 1.00 90.19 84 GLN A CA 1
ATOM 650 C C . GLN A 1 84 ? 7.895 -17.806 2.576 1.00 90.19 84 GLN A C 1
ATOM 652 O O . GLN A 1 84 ? 8.688 -18.631 2.128 1.00 90.19 84 GLN A O 1
ATOM 657 N N . ARG A 1 85 ? 7.030 -17.156 1.784 1.00 87.88 85 ARG A N 1
ATOM 658 C CA . ARG A 1 85 ? 7.028 -17.346 0.324 1.00 87.88 85 ARG A CA 1
ATOM 659 C C . ARG A 1 85 ? 8.332 -16.900 -0.312 1.00 87.88 85 ARG A C 1
ATOM 661 O O . ARG A 1 85 ? 8.860 -17.629 -1.140 1.00 87.88 85 ARG A O 1
ATOM 668 N N . ASP A 1 86 ? 8.851 -15.738 0.070 1.00 82.94 86 ASP A N 1
ATOM 669 C CA . ASP A 1 86 ? 10.107 -15.212 -0.463 1.00 82.94 86 ASP A CA 1
ATOM 670 C C . ASP A 1 86 ? 11.260 -16.187 -0.153 1.00 82.94 86 ASP A C 1
ATOM 672 O O . ASP A 1 86 ? 12.099 -16.465 -1.014 1.00 82.94 86 ASP A O 1
ATOM 676 N N . TRP A 1 87 ? 11.264 -16.787 1.041 1.00 81.06 87 TRP A N 1
ATOM 677 C CA . TRP A 1 87 ? 12.213 -17.831 1.424 1.00 81.06 87 TRP A CA 1
ATOM 678 C C . TRP A 1 87 ? 12.027 -19.125 0.616 1.00 81.06 87 TRP A C 1
ATOM 680 O O . TRP A 1 87 ? 12.996 -19.633 0.050 1.00 81.06 87 TRP A O 1
ATOM 690 N N . GLU A 1 88 ? 10.799 -19.640 0.505 1.00 84.00 88 GLU A N 1
ATOM 691 C CA . GLU A 1 88 ? 10.482 -20.846 -0.275 1.00 84.00 88 GLU A CA 1
ATOM 692 C C . GLU A 1 88 ? 10.838 -20.669 -1.760 1.00 84.00 88 GLU A C 1
ATOM 694 O O . GLU A 1 88 ? 11.416 -21.564 -2.381 1.00 84.00 88 GLU A O 1
ATOM 699 N N . GLU A 1 89 ? 10.555 -19.501 -2.335 1.00 79.69 89 GLU A N 1
ATOM 700 C CA . GLU A 1 89 ? 10.919 -19.154 -3.708 1.00 79.69 89 GLU A CA 1
ATOM 701 C C . GLU A 1 89 ? 12.435 -19.042 -3.890 1.00 79.69 89 GLU A C 1
ATOM 703 O O . GLU A 1 89 ? 12.959 -19.526 -4.897 1.00 79.69 89 GLU A O 1
ATOM 708 N N . THR A 1 90 ? 13.149 -18.461 -2.922 1.00 78.62 90 THR A N 1
ATOM 709 C CA . THR A 1 90 ? 14.619 -18.375 -2.947 1.00 78.62 90 THR A CA 1
ATOM 710 C C . THR A 1 90 ? 15.256 -19.762 -2.864 1.00 78.62 90 THR A C 1
ATOM 712 O O . THR A 1 90 ? 16.189 -20.055 -3.607 1.00 78.62 90 THR A O 1
ATOM 715 N N . MET A 1 91 ? 14.728 -20.657 -2.027 1.00 78.25 91 MET A N 1
ATOM 716 C CA . MET A 1 91 ? 15.208 -22.041 -1.932 1.00 78.25 91 MET A CA 1
ATOM 717 C C . MET A 1 91 ? 14.887 -22.851 -3.194 1.00 78.25 91 MET A C 1
ATOM 719 O O . MET A 1 91 ? 15.685 -23.685 -3.620 1.00 78.25 91 MET A O 1
ATOM 723 N N . ARG A 1 92 ? 13.738 -22.589 -3.828 1.00 80.94 92 ARG A N 1
ATOM 724 C CA . ARG A 1 92 ? 13.332 -23.236 -5.083 1.00 80.94 92 ARG A CA 1
ATOM 725 C C . ARG A 1 92 ? 14.140 -22.753 -6.288 1.00 80.94 92 ARG A C 1
ATOM 727 O O . ARG A 1 92 ? 14.350 -23.528 -7.220 1.00 80.94 92 ARG A O 1
ATOM 734 N N . ASN A 1 93 ? 14.569 -21.493 -6.297 1.00 74.75 93 ASN A N 1
ATOM 735 C CA . ASN A 1 93 ? 15.406 -20.932 -7.352 1.00 74.75 93 ASN A CA 1
ATOM 736 C C . ASN A 1 93 ? 16.457 -19.960 -6.779 1.00 74.75 93 ASN A C 1
ATOM 738 O O . ASN A 1 93 ? 16.266 -18.741 -6.827 1.00 74.75 93 ASN A O 1
ATOM 742 N N . PRO A 1 94 ? 17.597 -20.476 -6.287 1.00 65.12 94 PRO A N 1
ATOM 743 C CA . PRO A 1 94 ? 18.623 -19.665 -5.628 1.00 65.12 94 PRO A CA 1
ATOM 744 C C . PRO A 1 94 ? 19.373 -18.724 -6.582 1.00 65.12 94 PRO A C 1
ATOM 746 O O . PRO A 1 94 ? 20.101 -17.846 -6.132 1.00 65.12 94 PRO A O 1
ATOM 749 N N . MET A 1 95 ? 19.195 -18.879 -7.900 1.00 66.88 95 MET A N 1
ATOM 750 C CA . MET A 1 95 ? 19.745 -17.980 -8.921 1.00 66.88 95 MET A CA 1
ATOM 751 C C . MET A 1 95 ? 18.742 -16.936 -9.418 1.00 66.88 95 MET A C 1
ATOM 753 O O . MET A 1 95 ? 18.990 -16.283 -10.434 1.00 66.88 95 MET A O 1
ATOM 757 N N . ARG A 1 96 ? 17.604 -16.758 -8.736 1.00 67.75 96 ARG A N 1
ATOM 758 C CA . ARG A 1 96 ? 16.652 -15.713 -9.102 1.00 67.75 96 ARG A CA 1
ATOM 759 C C . ARG A 1 96 ? 17.333 -14.351 -8.995 1.00 67.75 96 ARG A C 1
ATOM 761 O O . ARG A 1 96 ? 17.719 -13.898 -7.921 1.00 67.75 96 ARG A O 1
ATOM 768 N N . GLU A 1 97 ? 17.497 -13.716 -10.148 1.00 63.53 97 GLU A N 1
ATOM 769 C CA . GLU A 1 97 ? 18.080 -12.391 -10.237 1.00 63.53 97 GLU A CA 1
ATOM 770 C C . GLU A 1 97 ? 17.199 -11.395 -9.471 1.00 63.53 97 GLU A C 1
ATOM 772 O O . GLU A 1 97 ? 15.968 -11.464 -9.542 1.00 63.53 97 GLU A O 1
ATOM 777 N N . ASN A 1 98 ? 17.827 -10.490 -8.714 1.00 74.00 98 ASN A N 1
ATOM 778 C CA . ASN A 1 98 ? 17.110 -9.460 -7.970 1.00 74.00 98 ASN A CA 1
ATOM 779 C C . ASN A 1 98 ? 16.171 -8.714 -8.943 1.00 74.00 98 ASN A C 1
ATOM 781 O O . ASN A 1 98 ? 16.654 -8.236 -9.976 1.00 74.00 98 ASN A O 1
ATOM 785 N N . PRO A 1 99 ? 14.861 -8.610 -8.652 1.00 74.00 99 PRO A N 1
ATOM 786 C CA . PRO A 1 99 ? 13.894 -7.995 -9.558 1.00 74.00 99 PRO A CA 1
ATOM 787 C C . PRO A 1 99 ? 14.287 -6.570 -9.970 1.00 74.00 99 PRO A C 1
ATOM 789 O O . PRO A 1 99 ? 14.070 -6.199 -11.120 1.00 74.00 99 PRO A O 1
ATOM 792 N N . GLU A 1 100 ? 14.962 -5.806 -9.106 1.00 70.44 100 GLU A N 1
ATOM 793 C CA . GLU A 1 100 ? 15.473 -4.478 -9.470 1.00 70.44 100 GLU A CA 1
ATOM 794 C C . GLU A 1 100 ? 16.615 -4.535 -10.495 1.00 70.44 100 GLU A C 1
ATOM 796 O O . GLU A 1 100 ? 16.728 -3.673 -11.369 1.00 70.44 100 GLU A O 1
ATOM 801 N N . ILE A 1 101 ? 17.485 -5.544 -10.404 1.00 76.19 101 ILE A N 1
ATOM 802 C CA . ILE A 1 101 ? 18.575 -5.748 -11.367 1.00 76.19 101 ILE A CA 1
ATOM 803 C C . ILE A 1 101 ? 17.993 -6.209 -12.704 1.00 76.19 101 ILE A C 1
ATOM 805 O O . ILE A 1 101 ? 18.402 -5.697 -13.748 1.00 76.19 101 ILE A O 1
ATOM 809 N N . ALA A 1 102 ? 17.003 -7.103 -12.676 1.00 80.75 102 ALA A N 1
ATOM 810 C CA . ALA A 1 102 ? 16.282 -7.541 -13.864 1.00 80.75 102 ALA A CA 1
ATOM 811 C C . ALA A 1 102 ? 15.570 -6.366 -14.561 1.00 80.75 102 ALA A C 1
ATOM 813 O O . ALA A 1 102 ? 15.730 -6.189 -15.768 1.00 80.75 102 ALA A O 1
ATOM 814 N N . GLU A 1 103 ? 14.881 -5.497 -13.814 1.00 80.25 103 GLU A N 1
ATOM 815 C CA . GLU A 1 103 ? 14.200 -4.317 -14.366 1.00 80.25 103 GLU A CA 1
ATOM 816 C C . GLU A 1 103 ? 15.196 -3.300 -14.954 1.00 80.25 103 GLU A C 1
ATOM 818 O O . GLU A 1 103 ? 14.997 -2.767 -16.051 1.00 80.25 103 GLU A O 1
ATOM 823 N N . ARG A 1 104 ? 16.327 -3.057 -14.275 1.00 81.00 104 ARG A N 1
ATOM 824 C CA . ARG A 1 104 ? 17.402 -2.199 -14.806 1.00 81.00 104 ARG A CA 1
ATOM 825 C C . ARG A 1 104 ? 18.001 -2.773 -16.087 1.00 81.00 104 ARG A C 1
ATOM 827 O O . ARG A 1 104 ? 18.221 -2.015 -17.034 1.00 81.00 104 ARG A O 1
ATOM 834 N N . ARG A 1 105 ? 18.243 -4.086 -16.133 1.00 82.00 105 ARG A N 1
ATOM 835 C CA . ARG A 1 105 ? 18.715 -4.789 -17.334 1.00 82.00 105 ARG A CA 1
ATOM 836 C C . ARG A 1 105 ? 17.708 -4.679 -18.467 1.00 82.00 105 ARG A C 1
ATOM 838 O O . ARG A 1 105 ? 18.095 -4.340 -19.579 1.00 82.00 105 ARG A O 1
ATOM 845 N N . GLU A 1 106 ? 16.425 -4.879 -18.193 1.00 84.81 106 GLU A N 1
ATOM 846 C CA . GLU A 1 106 ? 15.371 -4.749 -19.196 1.00 84.81 106 GLU A CA 1
ATOM 847 C C . GLU A 1 106 ? 15.303 -3.323 -19.759 1.00 84.81 106 GLU A C 1
ATOM 849 O O . GLU A 1 106 ? 15.301 -3.126 -20.975 1.00 84.81 106 GLU A O 1
ATOM 854 N N . LYS A 1 107 ? 15.336 -2.307 -18.891 1.00 87.50 107 LYS A N 1
ATOM 855 C CA . LYS A 1 107 ? 15.336 -0.896 -19.299 1.00 87.50 107 LYS A CA 1
ATOM 856 C C . LYS A 1 107 ? 16.564 -0.537 -20.135 1.00 87.50 107 LYS A C 1
ATOM 858 O O . LYS A 1 107 ? 16.447 0.216 -21.103 1.00 87.50 107 LYS A O 1
ATOM 863 N N . PHE A 1 108 ? 17.731 -1.064 -19.777 1.00 86.25 108 PHE A N 1
ATOM 864 C CA . PHE A 1 108 ? 18.964 -0.882 -20.537 1.00 86.25 108 PHE A CA 1
ATOM 865 C C . PHE A 1 108 ? 18.903 -1.583 -21.902 1.00 86.25 108 PHE A C 1
ATOM 867 O O . PHE A 1 108 ? 19.170 -0.955 -22.925 1.00 86.25 108 PHE A O 1
ATOM 874 N N . ASN A 1 109 ? 18.443 -2.834 -21.945 1.00 87.25 109 ASN A N 1
ATOM 875 C CA . ASN A 1 109 ? 18.293 -3.604 -23.180 1.00 87.25 109 ASN A CA 1
ATOM 876 C C . ASN A 1 109 ? 17.287 -2.964 -24.144 1.00 87.25 109 ASN A C 1
ATOM 878 O O . ASN A 1 109 ? 17.532 -2.929 -25.348 1.00 87.25 109 ASN A O 1
ATOM 882 N N . ARG A 1 110 ? 16.191 -2.389 -23.632 1.00 89.25 110 ARG A N 1
ATOM 883 C CA . ARG A 1 110 ? 15.233 -1.626 -24.450 1.00 89.25 110 ARG A CA 1
ATOM 884 C C . ARG A 1 110 ? 15.879 -0.409 -25.116 1.00 89.25 110 ARG A C 1
ATOM 886 O O . ARG A 1 110 ? 15.574 -0.128 -26.270 1.00 89.25 110 ARG A O 1
ATOM 893 N N . ARG A 1 111 ? 16.784 0.293 -24.423 1.00 89.31 111 ARG A N 1
ATOM 894 C CA . ARG A 1 111 ? 17.531 1.424 -25.004 1.00 89.31 111 ARG A CA 1
ATOM 895 C C . ARG A 1 111 ? 18.477 0.961 -26.108 1.00 89.31 111 ARG A C 1
ATOM 897 O O . ARG A 1 111 ? 18.434 1.519 -27.194 1.00 89.31 111 ARG A O 1
ATOM 904 N N . ILE A 1 112 ? 19.240 -0.107 -25.867 1.00 88.19 112 ILE A N 1
ATOM 905 C CA . ILE A 1 112 ? 20.126 -0.692 -26.886 1.00 88.19 112 ILE A CA 1
ATOM 906 C C . ILE A 1 112 ? 19.334 -1.123 -28.122 1.00 88.19 112 ILE A C 1
ATOM 908 O O . ILE A 1 112 ? 19.749 -0.849 -29.243 1.00 88.19 112 ILE A O 1
ATOM 912 N N . ALA A 1 113 ? 18.191 -1.785 -27.935 1.00 89.25 113 ALA A N 1
ATOM 913 C CA . ALA A 1 113 ? 17.349 -2.216 -29.045 1.00 89.25 113 ALA A CA 1
ATOM 914 C C . ALA A 1 113 ? 16.844 -1.025 -29.876 1.00 89.25 113 ALA A C 1
ATOM 916 O O . ALA A 1 113 ? 16.903 -1.074 -31.105 1.00 89.25 113 ALA A O 1
ATOM 917 N N . ALA A 1 114 ? 16.414 0.055 -29.217 1.00 91.25 114 ALA A N 1
ATOM 918 C CA . ALA A 1 114 ? 16.005 1.284 -29.890 1.00 91.25 114 ALA A CA 1
ATOM 919 C C . ALA A 1 114 ? 17.166 1.926 -30.672 1.00 91.25 114 ALA A C 1
ATOM 921 O O . ALA A 1 114 ? 16.997 2.291 -31.836 1.00 91.25 114 ALA A O 1
ATOM 922 N N . ASP A 1 115 ? 18.357 1.999 -30.075 1.00 86.06 115 ASP A N 1
ATOM 923 C CA . ASP A 1 115 ? 19.550 2.548 -30.728 1.00 86.06 115 ASP A CA 1
ATOM 924 C C . ASP A 1 115 ? 19.967 1.706 -31.945 1.00 86.06 115 ASP A C 1
ATOM 926 O O . ASP A 1 115 ? 20.256 2.250 -33.014 1.00 86.06 115 ASP A O 1
ATOM 930 N N . MET A 1 116 ? 19.911 0.374 -31.831 1.00 85.50 116 MET A N 1
ATOM 931 C CA . MET A 1 116 ? 20.171 -0.532 -32.951 1.00 85.50 116 MET A CA 1
ATOM 932 C C . MET A 1 116 ? 19.147 -0.374 -34.078 1.00 85.50 116 MET A C 1
ATOM 934 O O . MET A 1 116 ? 19.514 -0.439 -35.252 1.00 85.50 116 MET A O 1
ATOM 938 N N . GLU A 1 117 ? 17.872 -0.148 -33.760 1.00 87.25 117 GLU A N 1
ATOM 939 C CA . GLU A 1 117 ? 16.837 0.085 -34.769 1.00 87.25 117 GLU A CA 1
ATOM 940 C C . GLU A 1 117 ? 17.086 1.394 -35.537 1.00 87.25 117 GLU A C 1
ATOM 942 O O . GLU A 1 117 ? 16.976 1.433 -36.768 1.00 87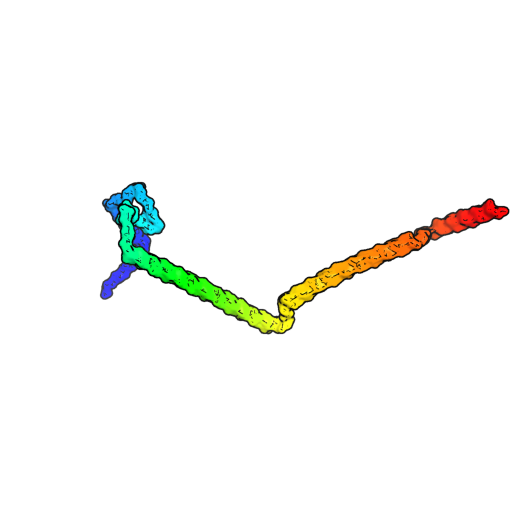.25 117 GLU A O 1
ATOM 947 N N . VAL A 1 118 ? 17.486 2.458 -34.833 1.00 88.38 118 VAL A N 1
ATOM 948 C CA . VAL A 1 118 ? 17.876 3.739 -35.445 1.00 88.38 118 VAL A CA 1
ATOM 949 C C . VAL A 1 118 ? 19.111 3.565 -36.331 1.00 88.38 118 VAL A C 1
ATOM 951 O O . VAL A 1 118 ? 19.143 4.071 -37.457 1.00 88.38 118 VAL A O 1
ATOM 954 N N . GLU A 1 119 ? 20.117 2.821 -35.872 1.00 82.88 119 GLU A N 1
ATOM 955 C CA . GLU A 1 119 ? 21.322 2.572 -36.659 1.00 82.88 119 GLU A CA 1
ATOM 956 C C . GLU A 1 119 ? 21.027 1.731 -37.909 1.00 82.88 119 GLU A C 1
ATOM 958 O O . GLU A 1 119 ? 21.511 2.049 -38.998 1.00 82.88 119 GLU A O 1
ATOM 963 N N . GLN A 1 120 ? 20.172 0.710 -37.804 1.00 83.50 120 GLN A N 1
ATOM 964 C CA . GLN A 1 120 ? 19.727 -0.066 -38.960 1.00 83.50 120 GLN A CA 1
ATOM 965 C C . GLN A 1 120 ? 18.960 0.788 -39.972 1.00 83.50 120 GLN A C 1
ATOM 967 O O . GLN A 1 120 ? 19.181 0.634 -41.175 1.00 83.50 120 GLN A O 1
ATOM 972 N N . LYS A 1 121 ? 18.093 1.704 -39.523 1.00 86.00 121 LYS A N 1
ATOM 973 C CA . LYS A 1 121 ? 17.399 2.648 -40.416 1.00 86.00 121 LYS A CA 1
ATOM 974 C C . LYS A 1 121 ? 18.397 3.541 -41.150 1.00 86.00 121 LYS A C 1
ATOM 976 O O . LYS A 1 121 ? 18.358 3.594 -42.375 1.00 86.00 121 LYS A O 1
ATOM 981 N N . ARG A 1 122 ? 19.376 4.112 -40.442 1.00 84.50 122 ARG A N 1
ATOM 982 C CA . ARG A 1 122 ? 20.453 4.909 -41.057 1.00 84.50 122 ARG A CA 1
ATOM 983 C C . ARG A 1 122 ? 21.300 4.104 -42.041 1.00 84.50 122 ARG A C 1
ATOM 985 O O . ARG A 1 122 ? 21.686 4.622 -43.084 1.00 84.50 122 ARG A O 1
ATOM 992 N N . ARG A 1 123 ? 21.601 2.834 -41.745 1.00 79.56 123 ARG A N 1
ATOM 993 C CA . ARG A 1 123 ? 22.304 1.942 -42.686 1.00 79.56 123 ARG A CA 1
ATOM 994 C C . ARG A 1 123 ? 21.463 1.670 -43.933 1.00 79.56 123 ARG A C 1
ATOM 996 O O . ARG A 1 123 ? 22.012 1.708 -45.028 1.00 79.56 123 ARG A O 1
ATOM 1003 N N . LYS A 1 124 ? 20.154 1.446 -43.787 1.00 76.50 124 LYS A N 1
ATOM 1004 C CA . LYS A 1 124 ? 19.223 1.270 -44.916 1.00 76.50 124 LYS A CA 1
ATOM 1005 C C . LYS A 1 124 ? 19.103 2.538 -45.764 1.00 76.50 124 LYS A C 1
ATOM 1007 O O . LYS A 1 124 ? 19.121 2.436 -46.984 1.00 76.50 124 LYS A O 1
ATOM 1012 N N . GLU A 1 125 ? 19.041 3.714 -45.146 1.00 79.25 125 GLU A N 1
ATOM 1013 C CA . GLU A 1 125 ? 19.040 5.008 -45.844 1.00 79.25 125 GLU A CA 1
ATOM 1014 C C . GLU A 1 125 ? 20.347 5.238 -46.603 1.00 79.25 125 GLU A C 1
ATOM 1016 O O . GLU A 1 125 ? 20.312 5.509 -47.795 1.00 79.25 125 GLU A O 1
ATOM 1021 N N . ARG A 1 126 ? 21.505 5.008 -45.973 1.00 77.69 126 ARG A N 1
ATOM 1022 C CA . ARG A 1 126 ? 22.806 5.086 -46.660 1.00 77.69 126 ARG A CA 1
ATOM 1023 C C . ARG A 1 126 ? 22.923 4.084 -47.802 1.00 77.69 126 ARG A C 1
ATOM 1025 O O . ARG A 1 126 ? 23.469 4.421 -48.843 1.00 77.69 126 ARG A O 1
ATOM 1032 N N . ALA A 1 127 ? 22.424 2.862 -47.621 1.00 73.31 127 ALA A N 1
ATOM 1033 C CA . ALA A 1 127 ? 22.397 1.862 -48.683 1.00 73.31 127 ALA A CA 1
ATOM 1034 C C . ALA A 1 127 ? 21.490 2.302 -49.841 1.00 73.31 127 ALA A C 1
ATOM 1036 O O . ALA A 1 127 ? 21.858 2.115 -50.995 1.00 73.31 127 ALA A O 1
ATOM 1037 N N . LYS A 1 128 ? 20.349 2.936 -49.544 1.00 71.00 128 LYS A N 1
ATOM 1038 C CA . LYS A 1 128 ? 19.439 3.513 -50.539 1.00 71.00 128 LYS A CA 1
ATOM 1039 C C . LYS A 1 128 ? 20.063 4.706 -51.267 1.00 71.00 128 LYS A C 1
ATOM 1041 O O . LYS A 1 128 ? 19.940 4.783 -52.481 1.00 71.00 128 LYS A O 1
ATOM 1046 N N . ASP A 1 129 ? 20.774 5.579 -50.561 1.00 68.19 129 ASP A N 1
ATOM 1047 C CA . ASP A 1 129 ? 21.494 6.714 -51.149 1.00 68.19 129 ASP A CA 1
ATOM 1048 C C . ASP A 1 129 ? 22.682 6.260 -52.003 1.00 68.19 129 ASP A C 1
ATOM 1050 O O . ASP A 1 129 ? 22.969 6.857 -53.037 1.00 68.19 129 ASP A O 1
ATOM 1054 N N . LEU A 1 130 ? 23.376 5.197 -51.590 1.00 65.62 130 LEU A N 1
ATOM 1055 C CA . LEU A 1 130 ? 24.441 4.579 -52.378 1.00 65.62 130 LEU A CA 1
ATOM 1056 C C . LEU A 1 130 ? 23.878 3.878 -53.619 1.00 65.62 130 LEU A C 1
ATOM 1058 O O . LEU A 1 130 ? 24.445 4.047 -54.692 1.00 65.62 130 LEU A O 1
ATOM 1062 N N . LEU A 1 131 ? 22.743 3.175 -53.511 1.00 59.59 131 LEU A N 1
ATOM 1063 C CA . LEU A 1 131 ? 22.048 2.613 -54.675 1.00 59.59 131 LEU A CA 1
ATOM 1064 C C . LEU A 1 131 ? 21.515 3.703 -55.612 1.00 59.59 131 LEU A C 1
ATOM 1066 O O . LEU A 1 131 ? 21.606 3.551 -56.821 1.00 59.59 131 LEU A O 1
ATOM 1070 N N . GLY A 1 132 ? 21.002 4.811 -55.071 1.00 58.75 132 GLY A N 1
ATOM 1071 C CA . GLY A 1 132 ? 20.529 5.961 -55.848 1.00 58.75 132 GLY A CA 1
ATOM 1072 C C . GLY A 1 132 ? 21.649 6.776 -56.504 1.00 58.75 132 GLY A C 1
ATOM 1073 O O . GLY A 1 132 ? 21.372 7.610 -57.361 1.00 58.75 132 GLY A O 1
ATOM 1074 N N . LYS A 1 133 ? 22.909 6.545 -56.111 1.00 57.59 133 LYS A N 1
ATOM 1075 C CA . LYS A 1 133 ? 24.117 7.110 -56.735 1.00 57.59 133 LYS A CA 1
ATOM 1076 C C . LYS A 1 133 ? 24.835 6.130 -57.664 1.00 57.59 133 LYS A C 1
ATOM 1078 O O . LYS A 1 133 ? 25.804 6.539 -58.305 1.00 57.59 133 LYS A O 1
ATOM 1083 N N . LEU A 1 134 ? 24.399 4.870 -57.761 1.00 49.12 134 LEU A N 1
ATOM 1084 C CA . LEU A 1 134 ? 24.837 4.028 -58.868 1.00 49.12 134 LEU A CA 1
ATOM 1085 C C . LEU A 1 134 ? 24.136 4.548 -60.132 1.00 49.12 134 LEU A C 1
ATOM 1087 O O . LEU A 1 134 ? 22.910 4.644 -60.127 1.00 49.12 134 LEU A O 1
ATOM 1091 N N . PRO A 1 135 ? 24.868 4.905 -61.204 1.00 53.03 135 PRO A N 1
ATOM 1092 C CA . PRO A 1 135 ? 24.222 5.188 -62.478 1.00 53.03 135 PRO A CA 1
ATOM 1093 C C . PRO A 1 135 ? 23.405 3.956 -62.866 1.00 53.03 135 PRO A C 1
ATOM 1095 O O . PRO A 1 135 ? 23.931 2.848 -62.754 1.00 53.03 135 PRO A O 1
ATOM 1098 N N . ASP A 1 136 ? 22.143 4.153 -63.269 1.00 54.66 136 ASP A N 1
ATOM 1099 C CA . ASP A 1 136 ? 21.217 3.081 -63.655 1.00 54.66 136 ASP A CA 1
ATOM 1100 C C . ASP A 1 136 ? 21.923 2.088 -64.583 1.00 54.66 136 ASP A C 1
ATOM 1102 O O . ASP A 1 136 ? 22.070 2.322 -65.791 1.00 54.66 136 ASP A O 1
ATOM 1106 N N . MET A 1 137 ? 22.386 0.976 -64.009 1.00 56.09 137 MET A N 1
ATOM 1107 C CA . MET A 1 137 ? 22.909 -0.130 -64.788 1.00 56.09 137 MET A CA 1
ATOM 1108 C C . MET A 1 137 ? 21.717 -0.677 -65.571 1.00 56.09 137 MET A C 1
ATOM 1110 O O . MET A 1 137 ? 20.668 -0.923 -64.971 1.00 56.09 137 MET A O 1
ATOM 1114 N N . PRO A 1 138 ? 21.826 -0.815 -66.902 1.00 55.72 138 PRO A N 1
ATOM 1115 C CA . PRO A 1 138 ? 20.707 -1.255 -67.717 1.00 55.72 138 PRO A CA 1
ATOM 1116 C C . PRO A 1 138 ? 20.229 -2.613 -67.203 1.00 55.72 138 PRO A C 1
ATOM 1118 O O . PRO A 1 138 ? 20.993 -3.574 -67.141 1.00 55.72 138 PRO A O 1
ATOM 1121 N N . THR A 1 139 ? 18.963 -2.672 -66.799 1.00 60.94 139 THR A N 1
ATOM 1122 C CA . THR A 1 139 ? 18.329 -3.869 -66.235 1.00 60.94 139 THR A CA 1
ATOM 1123 C C . THR A 1 139 ? 18.179 -4.989 -67.264 1.00 60.94 139 THR A C 1
ATOM 1125 O O . THR A 1 139 ? 18.042 -6.144 -66.876 1.00 60.94 139 THR A O 1
ATOM 1128 N N . ASN A 1 140 ? 18.277 -4.668 -68.559 1.00 61.41 140 ASN A N 1
ATOM 1129 C CA . ASN A 1 140 ? 18.290 -5.613 -69.668 1.00 61.41 140 ASN A CA 1
ATOM 1130 C C . ASN A 1 140 ? 19.495 -5.369 -70.584 1.00 61.41 140 ASN A C 1
ATOM 1132 O O . ASN A 1 140 ? 19.813 -4.234 -70.946 1.00 61.41 140 ASN A O 1
ATOM 1136 N N . THR A 1 141 ? 20.132 -6.453 -71.025 1.00 62.28 141 THR A N 1
ATOM 1137 C CA . THR A 1 141 ? 21.260 -6.441 -71.974 1.00 62.28 141 THR A CA 1
ATOM 1138 C C . THR A 1 141 ? 20.915 -5.747 -73.294 1.00 62.28 141 THR A C 1
ATOM 1140 O O . THR A 1 141 ? 21.765 -5.064 -73.862 1.00 62.28 141 THR A O 1
ATOM 1143 N N . GLN A 1 142 ? 19.664 -5.856 -73.748 1.00 69.19 142 GLN A N 1
ATOM 1144 C CA . GLN A 1 142 ? 19.172 -5.199 -74.962 1.00 69.19 142 GLN A CA 1
ATOM 1145 C C . GLN A 1 142 ? 19.252 -3.664 -74.873 1.00 69.19 142 GLN A C 1
ATOM 1147 O O . GLN A 1 142 ? 19.765 -3.021 -75.787 1.00 69.19 142 GLN A O 1
ATOM 1152 N N . ASP A 1 143 ? 18.845 -3.078 -73.742 1.00 70.69 143 ASP A N 1
ATOM 1153 C CA . ASP A 1 143 ? 18.859 -1.621 -73.539 1.00 70.69 143 ASP A CA 1
ATOM 1154 C C . ASP A 1 143 ? 20.289 -1.065 -73.452 1.00 70.69 143 ASP A C 1
ATOM 1156 O O . ASP A 1 143 ? 20.561 0.068 -73.861 1.00 70.69 143 ASP A O 1
ATOM 1160 N N . ALA A 1 144 ? 21.224 -1.871 -72.937 1.00 67.69 144 ALA A N 1
ATOM 1161 C CA . ALA A 1 144 ? 22.646 -1.539 -72.905 1.00 67.69 144 ALA A CA 1
ATOM 1162 C C . ALA A 1 144 ? 23.228 -1.433 -74.323 1.00 67.69 144 ALA A C 1
ATOM 1164 O O . ALA A 1 144 ? 23.935 -0.473 -74.642 1.00 67.69 144 ALA A O 1
ATOM 1165 N N . ILE A 1 145 ? 22.890 -2.402 -75.180 1.00 72.81 145 ILE A N 1
ATOM 1166 C CA . ILE A 1 145 ? 23.322 -2.449 -76.579 1.00 72.81 145 ILE A CA 1
ATOM 1167 C C . ILE A 1 145 ? 22.711 -1.277 -77.355 1.00 72.81 145 ILE A C 1
ATOM 1169 O O . ILE A 1 145 ? 23.432 -0.578 -78.065 1.00 72.81 145 ILE A O 1
ATOM 1173 N N . ASP A 1 146 ? 21.426 -0.979 -77.159 1.00 75.81 146 ASP A N 1
ATOM 1174 C CA . ASP A 1 146 ? 20.757 0.129 -77.848 1.00 75.81 146 ASP A CA 1
ATOM 1175 C C . ASP A 1 146 ? 21.324 1.504 -77.467 1.00 75.81 146 ASP A C 1
ATOM 1177 O O . ASP A 1 146 ? 21.464 2.384 -78.328 1.00 75.81 146 ASP A O 1
ATOM 1181 N N . ARG A 1 147 ? 21.709 1.705 -76.198 1.00 76.19 147 ARG A N 1
ATOM 1182 C CA . ARG A 1 147 ? 22.407 2.927 -75.765 1.00 76.19 147 ARG A CA 1
ATOM 1183 C C . ARG A 1 147 ? 23.796 3.038 -76.396 1.00 76.19 147 ARG A C 1
ATOM 1185 O O . ARG A 1 147 ? 24.132 4.116 -76.885 1.00 76.19 147 ARG A O 1
ATOM 1192 N N . ALA A 1 148 ? 24.558 1.945 -76.446 1.00 76.00 148 ALA A N 1
ATOM 1193 C CA . ALA A 1 148 ? 25.887 1.915 -77.063 1.00 76.00 148 ALA A CA 1
ATOM 1194 C C . ALA A 1 148 ? 25.837 2.154 -78.584 1.00 76.00 148 ALA A C 1
ATOM 1196 O O . ALA A 1 148 ? 26.655 2.885 -79.141 1.00 76.00 148 ALA A O 1
ATO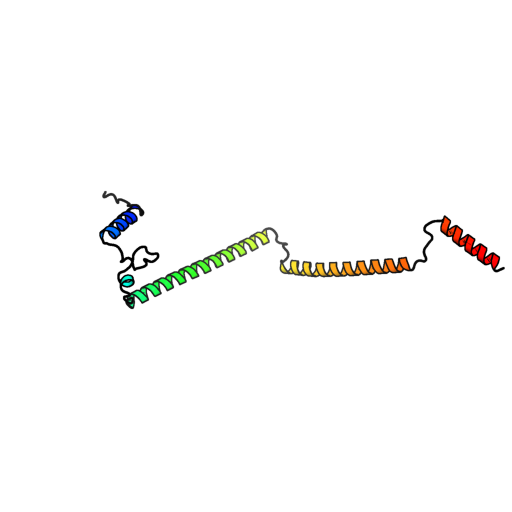M 1197 N N . VAL A 1 149 ? 24.834 1.601 -79.271 1.00 79.69 149 VAL A N 1
ATOM 1198 C CA . VAL A 1 149 ? 24.618 1.840 -80.705 1.00 79.69 149 VAL A CA 1
ATOM 1199 C C . VAL A 1 149 ? 24.185 3.286 -80.957 1.00 79.69 149 VAL A C 1
ATOM 1201 O O . VAL A 1 149 ? 24.642 3.903 -81.922 1.00 79.69 149 VAL A O 1
ATOM 1204 N N . LYS A 1 150 ? 23.339 3.869 -80.096 1.00 80.81 150 LYS A N 1
ATOM 1205 C CA . LYS A 1 150 ? 22.963 5.290 -80.189 1.00 80.81 150 LYS A CA 1
ATOM 1206 C C . LYS A 1 150 ? 24.152 6.225 -79.983 1.00 80.81 150 LYS A C 1
ATOM 1208 O O . LYS A 1 150 ? 24.270 7.180 -80.748 1.00 80.81 150 LYS A O 1
ATOM 1213 N N . SER A 1 151 ? 25.018 5.966 -79.002 1.00 79.69 151 SER A N 1
ATOM 1214 C CA . SER A 1 151 ? 26.213 6.791 -78.784 1.00 79.69 151 SER A CA 1
ATOM 1215 C C . SER A 1 151 ? 27.188 6.673 -79.955 1.00 79.69 151 SER A C 1
ATOM 1217 O O . SER A 1 151 ? 27.590 7.692 -80.506 1.00 79.69 151 SER A O 1
ATOM 1219 N N . ALA A 1 152 ? 27.455 5.456 -80.440 1.00 78.50 152 ALA A N 1
ATOM 1220 C CA . ALA A 1 152 ? 28.323 5.239 -81.600 1.00 78.50 152 ALA A CA 1
ATOM 1221 C C . ALA A 1 152 ? 27.789 5.919 -82.877 1.00 78.50 152 ALA A C 1
ATOM 1223 O O . ALA A 1 152 ? 28.549 6.504 -83.648 1.00 78.50 152 ALA A O 1
ATOM 1224 N N . ARG A 1 153 ? 26.465 5.903 -83.094 1.00 76.12 153 ARG A N 1
ATOM 1225 C CA . ARG A 1 153 ? 25.829 6.634 -84.204 1.00 76.12 153 ARG A CA 1
ATOM 1226 C C . ARG A 1 153 ? 25.922 8.149 -84.044 1.00 76.12 153 ARG A C 1
ATOM 1228 O O . ARG A 1 153 ? 26.039 8.841 -85.050 1.00 76.12 153 ARG A O 1
ATOM 1235 N N . ALA A 1 154 ? 25.834 8.667 -82.820 1.00 76.00 154 ALA A N 1
ATOM 1236 C CA . ALA A 1 154 ? 25.978 10.096 -82.553 1.00 76.00 154 ALA A CA 1
ATOM 1237 C C . ALA A 1 154 ? 27.415 10.576 -82.802 1.00 76.00 154 ALA A C 1
ATOM 1239 O O . ALA A 1 154 ? 27.598 11.656 -83.361 1.00 76.00 154 ALA A O 1
ATOM 1240 N N . ASP A 1 155 ? 28.408 9.755 -82.464 1.00 69.81 155 ASP A N 1
ATOM 1241 C CA . ASP A 1 155 ? 29.820 10.064 -82.695 1.00 69.81 155 ASP A CA 1
ATOM 1242 C C . ASP A 1 155 ? 30.189 9.997 -84.182 1.00 69.81 155 ASP A C 1
ATOM 1244 O O . ASP A 1 155 ? 30.849 10.903 -84.681 1.00 69.81 155 ASP A O 1
ATOM 1248 N N . MET A 1 156 ? 29.663 9.026 -84.943 1.00 64.62 156 MET A N 1
ATOM 1249 C CA . MET A 1 156 ? 29.829 9.013 -86.407 1.00 64.62 156 MET A CA 1
ATOM 1250 C C . MET A 1 156 ? 29.160 10.196 -87.117 1.00 64.62 156 MET A C 1
ATOM 1252 O O . MET A 1 156 ? 29.549 10.529 -88.226 1.00 64.62 156 MET A O 1
ATOM 1256 N N . LYS A 1 157 ? 28.143 10.819 -86.511 1.00 66.38 157 LYS A N 1
ATOM 1257 C CA . LYS A 1 157 ? 27.480 12.012 -87.064 1.00 66.38 157 LYS A CA 1
ATOM 1258 C C . LYS A 1 157 ? 28.228 13.314 -86.756 1.00 66.38 157 LYS A C 1
ATOM 1260 O O . LYS A 1 157 ? 27.837 14.361 -87.266 1.00 66.38 157 LYS A O 1
ATOM 1265 N N . ARG A 1 158 ? 29.204 13.260 -85.843 1.00 60.03 158 ARG A N 1
ATOM 1266 C CA . ARG A 1 158 ? 30.063 14.383 -85.441 1.00 60.03 158 ARG A CA 1
ATOM 1267 C C . ARG A 1 158 ? 31.420 14.380 -86.157 1.00 60.03 158 ARG A C 1
ATOM 1269 O O . ARG A 1 158 ? 32.104 15.397 -86.087 1.00 60.03 158 ARG A O 1
ATOM 1276 N N . LEU A 1 159 ? 31.787 13.266 -86.797 1.00 50.25 159 LEU A N 1
ATOM 1277 C CA . LEU A 1 159 ? 32.858 13.156 -87.798 1.00 50.25 159 LEU A CA 1
ATOM 1278 C C . LEU A 1 159 ? 32.346 13.607 -89.171 1.00 50.25 159 LEU A C 1
ATOM 1280 O O . LEU A 1 159 ? 33.166 14.180 -89.919 1.00 50.25 159 LEU A O 1
#